Protein AF-Q5FPN0-F1 (afdb_monomer)

pLDDT: mean 84.66, std 15.8, range [31.06, 98.44]

Solvent-accessible surface area (backbone atoms only — not comparable to full-atom values): 10126 Å² total; per-residue (Å²): 132,84,73,79,76,66,78,61,38,71,46,47,43,81,82,32,69,66,53,31,50,62,64,61,33,61,69,59,37,52,52,48,18,63,76,68,74,43,90,55,77,75,89,82,47,80,42,66,87,58,71,74,92,74,78,79,80,62,63,65,63,81,52,73,39,90,71,71,87,76,63,81,89,84,88,80,80,91,54,67,28,38,92,87,61,60,40,53,75,48,48,72,74,54,88,74,54,81,90,68,44,52,71,82,72,72,52,46,79,93,75,54,90,50,101,60,64,64,54,57,59,54,40,50,50,50,55,52,49,32,61,77,66,71,45,58,79,45,76,50,68,44,77,63,84,68,78,72,93,79,76,87,131

Structure (mmCIF, N/CA/C/O backbone):
data_AF-Q5FPN0-F1
#
_entry.id   AF-Q5FPN0-F1
#
loop_
_atom_site.group_PDB
_atom_site.id
_atom_site.type_symbol
_atom_site.label_atom_id
_atom_site.label_alt_id
_atom_site.label_comp_id
_atom_site.label_asym_id
_atom_site.label_entity_id
_atom_site.label_seq_id
_atom_site.pdbx_PDB_ins_code
_atom_site.Cartn_x
_atom_site.Cartn_y
_atom_site.Cartn_z
_atom_site.occupancy
_atom_site.B_iso_or_equiv
_atom_site.auth_seq_id
_atom_site.auth_comp_id
_atom_site.auth_asym_id
_atom_site.auth_atom_id
_atom_site.pdbx_PDB_model_num
ATOM 1 N N . MET A 1 1 ? 1.571 31.566 -5.972 1.00 33.59 1 MET A N 1
ATOM 2 C CA . MET A 1 1 ? 0.561 30.490 -6.004 1.00 33.59 1 MET A CA 1
ATOM 3 C C . MET A 1 1 ? 1.052 29.406 -5.067 1.00 33.59 1 MET A C 1
ATOM 5 O O . MET A 1 1 ? 2.025 28.734 -5.387 1.00 33.59 1 MET A O 1
ATOM 9 N N . GLU A 1 2 ? 0.482 29.345 -3.869 1.00 33.66 2 GLU A N 1
ATOM 10 C CA . GLU A 1 2 ? 0.789 28.316 -2.875 1.00 33.66 2 GLU A CA 1
ATOM 11 C C . GLU A 1 2 ? 0.364 26.960 -3.444 1.00 33.66 2 GLU A C 1
ATOM 13 O O . GLU A 1 2 ? -0.811 26.731 -3.727 1.00 33.66 2 GLU A O 1
ATOM 18 N N . LYS A 1 3 ? 1.332 26.075 -3.696 1.00 36.16 3 LYS A N 1
ATOM 19 C CA . LYS A 1 3 ? 1.036 24.668 -3.955 1.00 36.16 3 LYS A CA 1
ATOM 20 C C . LYS A 1 3 ? 0.428 24.126 -2.668 1.00 36.16 3 LYS A C 1
ATOM 22 O O . LYS A 1 3 ? 1.110 24.164 -1.649 1.00 36.16 3 LYS A O 1
ATOM 27 N N . ASN A 1 4 ? -0.813 23.641 -2.727 1.00 41.53 4 ASN A N 1
ATOM 28 C CA . ASN A 1 4 ? -1.412 22.812 -1.684 1.00 41.53 4 ASN A CA 1
ATOM 29 C C . ASN A 1 4 ? -0.391 21.727 -1.306 1.00 41.53 4 ASN A C 1
ATOM 31 O O . ASN A 1 4 ? -0.240 20.738 -2.025 1.00 41.53 4 ASN A O 1
ATOM 35 N N . GLN A 1 5 ? 0.357 21.927 -0.217 1.00 46.19 5 GLN A N 1
ATOM 36 C CA . GLN A 1 5 ? 1.013 20.827 0.467 1.00 46.19 5 GLN A CA 1
ATOM 37 C C . GLN A 1 5 ? -0.153 20.009 1.000 1.00 46.19 5 GLN A C 1
ATOM 39 O O . GLN A 1 5 ? -0.776 20.405 1.981 1.00 46.19 5 GLN A O 1
ATOM 44 N N . GLY A 1 6 ? -0.557 18.991 0.232 1.00 56.94 6 GLY A N 1
ATOM 45 C CA . GLY A 1 6 ? -1.751 18.203 0.505 1.00 56.94 6 GLY A CA 1
ATOM 46 C C . GLY A 1 6 ? -1.802 17.852 1.985 1.00 56.94 6 GLY A C 1
ATOM 47 O O . GLY A 1 6 ? -0.769 17.542 2.572 1.00 56.94 6 GLY A O 1
ATOM 48 N N . LEU A 1 7 ? -2.992 17.940 2.575 1.00 75.69 7 LEU A N 1
ATOM 49 C CA . LEU A 1 7 ? -3.282 17.812 4.009 1.00 75.69 7 LEU A CA 1
ATOM 50 C C . LEU A 1 7 ? -2.958 16.414 4.600 1.00 75.69 7 LEU A C 1
ATOM 52 O O . LEU A 1 7 ? -3.555 15.997 5.587 1.00 75.69 7 LEU A O 1
ATOM 56 N N . ARG A 1 8 ? -2.042 15.662 3.983 1.00 85.88 8 ARG A N 1
ATOM 57 C CA . ARG A 1 8 ? -1.551 14.357 4.403 1.00 85.88 8 ARG A CA 1
ATOM 58 C C . ARG A 1 8 ? -0.885 14.476 5.767 1.00 85.88 8 ARG A C 1
ATOM 60 O O . ARG A 1 8 ? 0.122 15.166 5.914 1.00 85.88 8 ARG A O 1
ATOM 67 N N . ILE A 1 9 ? -1.393 13.721 6.731 1.00 90.88 9 ILE A N 1
ATOM 68 C CA . ILE A 1 9 ? -0.808 13.627 8.067 1.00 90.88 9 ILE A CA 1
ATOM 69 C C . ILE A 1 9 ? -0.070 12.296 8.166 1.00 90.88 9 ILE A C 1
ATOM 71 O O . ILE A 1 9 ? -0.683 11.224 8.204 1.00 90.88 9 ILE A O 1
ATOM 75 N N . GLN A 1 10 ? 1.256 12.377 8.176 1.00 93.19 10 GLN A N 1
ATOM 76 C CA . GLN A 1 10 ? 2.123 11.232 8.417 1.00 93.19 10 GLN A CA 1
ATOM 77 C C . GLN A 1 10 ? 2.194 10.937 9.917 1.00 93.19 10 GLN A C 1
ATOM 79 O O . GLN A 1 10 ? 2.290 11.852 10.731 1.00 93.19 10 GLN A O 1
ATOM 84 N N . ASP A 1 11 ? 2.140 9.655 10.262 1.00 94.94 11 ASP A N 1
ATOM 85 C CA . ASP A 1 11 ? 2.315 9.134 11.614 1.00 94.94 11 ASP A CA 1
ATOM 86 C C . ASP A 1 11 ? 1.382 9.775 12.652 1.00 94.94 11 ASP A C 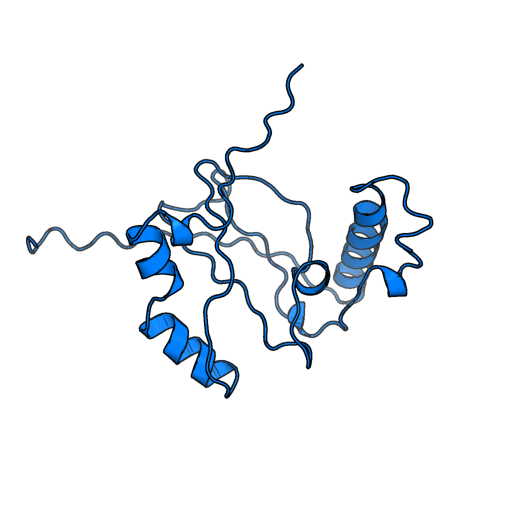1
ATOM 88 O O . ASP A 1 11 ? 1.739 9.968 13.815 1.00 94.94 11 ASP A O 1
ATOM 92 N N . ALA A 1 12 ? 0.125 10.018 12.258 1.00 95.56 12 ALA A N 1
ATOM 93 C CA . ALA A 1 12 ? -0.903 10.509 13.177 1.00 95.56 12 ALA A CA 1
ATOM 94 C C . ALA A 1 12 ? -1.175 9.530 14.335 1.00 95.56 12 ALA A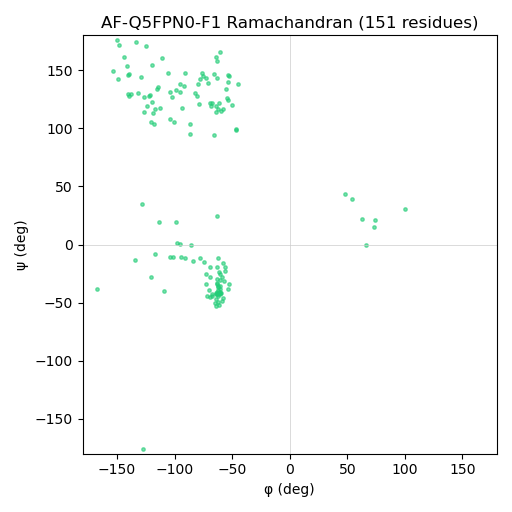 C 1
ATOM 96 O O . ALA A 1 12 ? -1.586 9.959 15.405 1.00 95.56 12 ALA A O 1
ATOM 97 N N . TRP A 1 13 ? -0.878 8.235 14.171 1.00 95.81 13 TRP A N 1
ATOM 98 C CA . TRP A 1 13 ? -0.952 7.231 15.244 1.00 95.81 13 TRP A CA 1
ATOM 99 C C . TRP A 1 13 ? -0.112 7.552 16.495 1.00 95.81 13 TRP A C 1
ATOM 101 O O . TRP A 1 13 ? -0.363 6.983 17.554 1.00 95.81 13 TRP A O 1
ATOM 111 N N . VAL A 1 14 ? 0.883 8.446 16.402 1.00 96.12 14 VAL A N 1
ATOM 112 C CA . VAL A 1 14 ? 1.707 8.853 17.551 1.00 96.12 14 VAL A CA 1
ATOM 113 C C . VAL A 1 14 ? 0.903 9.742 18.499 1.00 96.12 14 VAL A C 1
ATOM 115 O O . VAL A 1 14 ? 1.109 9.690 19.708 1.00 96.12 14 VAL A O 1
ATOM 118 N N . SER A 1 15 ? -0.003 10.559 17.959 1.00 95.94 15 SER A N 1
ATOM 119 C CA . SER A 1 15 ? -0.761 11.568 18.707 1.00 95.94 15 SER A CA 1
ATOM 120 C C . SER A 1 15 ? -2.274 11.333 18.719 1.00 95.94 15 SER A C 1
ATOM 122 O O . SER A 1 15 ? -2.983 12.031 19.442 1.00 95.94 15 SER A O 1
ATOM 124 N N . ASN A 1 16 ? -2.779 10.369 17.947 1.00 96.88 16 ASN A N 1
ATOM 125 C CA . ASN A 1 16 ? -4.197 10.048 17.833 1.00 96.88 16 ASN A CA 1
ATOM 126 C C . ASN A 1 16 ? -4.440 8.551 18.099 1.00 96.88 16 ASN A C 1
ATOM 128 O O . ASN A 1 16 ? -4.018 7.686 17.326 1.00 96.88 16 ASN A O 1
ATOM 132 N N . GLU A 1 17 ? -5.148 8.254 19.192 1.00 97.50 17 GLU A N 1
ATOM 133 C CA . GLU A 1 17 ? -5.419 6.878 19.628 1.00 97.50 17 GLU A CA 1
ATOM 134 C C . GLU A 1 17 ? -6.381 6.124 18.693 1.00 97.50 17 GLU A C 1
ATOM 136 O O . GLU A 1 17 ? -6.243 4.910 18.546 1.00 97.50 17 GLU A O 1
ATOM 141 N N . ASP A 1 18 ? -7.289 6.807 17.989 1.00 96.88 18 ASP A N 1
ATOM 142 C CA . ASP A 1 18 ? -8.184 6.158 17.020 1.00 96.88 18 ASP A CA 1
ATOM 143 C C . ASP A 1 18 ? -7.403 5.671 15.794 1.00 96.88 18 ASP A C 1
ATOM 145 O O . ASP A 1 18 ? -7.540 4.519 15.374 1.00 96.88 18 ASP A O 1
ATOM 149 N N . VAL A 1 19 ? -6.506 6.507 15.257 1.00 96.69 19 VAL A N 1
ATOM 150 C CA . VAL A 1 19 ? -5.611 6.117 14.150 1.00 96.69 19 VAL A CA 1
ATOM 151 C C . VAL A 1 19 ? -4.716 4.957 14.575 1.00 96.69 19 VAL A C 1
ATOM 153 O O . VAL A 1 19 ? -4.518 4.008 13.816 1.00 96.69 19 VAL A O 1
ATOM 156 N N . LYS A 1 20 ? -4.197 4.997 15.803 1.00 97.38 20 LYS A N 1
ATOM 157 C CA . LYS A 1 20 ? -3.381 3.918 16.363 1.00 97.38 20 LYS A CA 1
ATOM 158 C C . LYS A 1 20 ? -4.167 2.618 16.515 1.00 97.38 20 LYS A C 1
ATOM 160 O O . LYS A 1 20 ? -3.638 1.564 16.175 1.00 97.38 20 LYS A O 1
ATOM 165 N N . SER A 1 21 ? -5.418 2.688 16.967 1.00 97.81 21 SER A N 1
ATOM 166 C CA . SER A 1 21 ? -6.322 1.537 17.072 1.00 97.81 21 SER A CA 1
ATOM 167 C C . SER A 1 21 ? -6.583 0.892 15.705 1.00 97.81 21 SER A C 1
ATOM 169 O O . SER A 1 21 ? -6.507 -0.330 15.570 1.00 97.81 21 SER A O 1
ATOM 171 N N . ILE A 1 22 ? -6.796 1.704 14.663 1.00 96.88 22 ILE A N 1
ATOM 172 C CA . ILE A 1 22 ? -6.949 1.220 13.282 1.00 96.88 22 ILE A CA 1
ATOM 173 C C . ILE A 1 22 ? -5.644 0.582 12.782 1.00 96.88 22 ILE A C 1
ATOM 175 O O . ILE A 1 22 ? -5.661 -0.550 12.296 1.00 96.88 22 ILE A O 1
ATOM 179 N N . ALA A 1 23 ? -4.507 1.268 12.932 1.00 97.12 23 ALA A N 1
ATOM 180 C CA . ALA A 1 23 ? -3.204 0.782 12.472 1.00 97.12 23 ALA A CA 1
ATOM 181 C C . ALA A 1 23 ? -2.763 -0.511 13.184 1.00 97.12 23 ALA A C 1
ATOM 183 O O . ALA A 1 23 ? -2.117 -1.365 12.579 1.00 97.12 23 ALA A O 1
ATOM 184 N N . ALA A 1 24 ? -3.122 -0.671 14.460 1.00 97.44 24 ALA A N 1
ATOM 185 C CA . ALA A 1 24 ? -2.800 -1.835 15.283 1.00 97.44 24 ALA A CA 1
ATOM 186 C C . ALA A 1 24 ? -3.950 -2.855 15.386 1.00 97.44 24 ALA A C 1
ATOM 188 O O . ALA A 1 24 ? -3.956 -3.678 16.303 1.00 97.44 24 ALA A O 1
ATOM 189 N N . ASN A 1 25 ? -4.924 -2.826 14.469 1.00 98.12 25 ASN A N 1
ATOM 190 C CA . ASN A 1 25 ? -6.065 -3.735 14.504 1.00 98.12 25 ASN A CA 1
ATOM 191 C C . ASN A 1 25 ? -5.618 -5.211 14.479 1.00 98.12 25 ASN A C 1
ATOM 193 O O . ASN A 1 25 ? -5.045 -5.689 13.497 1.00 98.12 25 ASN A O 1
ATOM 197 N N . GLN A 1 26 ? -5.922 -5.952 15.550 1.00 98.06 26 GLN A N 1
ATOM 198 C CA . GLN A 1 26 ? -5.405 -7.310 15.736 1.00 98.06 26 GLN A CA 1
ATOM 199 C C . GLN A 1 26 ? -5.884 -8.289 14.657 1.00 98.06 26 GLN A C 1
ATOM 201 O O . GLN A 1 26 ? -5.119 -9.154 14.240 1.00 98.06 26 GLN A O 1
ATOM 206 N N . THR A 1 27 ? -7.109 -8.135 14.148 1.00 98.06 27 THR A N 1
ATOM 207 C CA . THR A 1 27 ? -7.629 -8.990 13.072 1.00 98.06 27 THR A CA 1
ATOM 208 C C . THR A 1 27 ? -6.798 -8.844 11.800 1.00 98.06 27 THR A C 1
ATOM 210 O O . THR A 1 27 ? -6.427 -9.847 11.191 1.00 98.06 27 THR A O 1
ATOM 213 N N . ILE A 1 28 ? -6.451 -7.612 11.422 1.00 97.50 28 ILE A N 1
ATOM 214 C CA . ILE A 1 28 ? -5.579 -7.350 10.272 1.00 97.50 28 ILE A CA 1
ATOM 215 C C . ILE A 1 28 ? -4.180 -7.915 10.520 1.00 97.50 28 ILE A C 1
ATOM 217 O O . ILE A 1 28 ? -3.650 -8.628 9.667 1.00 97.50 28 ILE A O 1
ATOM 221 N N . LEU A 1 29 ? -3.596 -7.662 11.694 1.00 98.25 29 LEU A N 1
ATOM 222 C CA . LEU A 1 29 ? -2.264 -8.171 12.032 1.00 98.25 29 LEU A CA 1
ATOM 223 C C . LEU A 1 29 ? -2.203 -9.702 12.009 1.00 98.25 29 LEU A C 1
ATOM 225 O O . LEU A 1 29 ? -1.216 -10.262 11.529 1.00 98.25 29 LEU A O 1
ATOM 229 N N . ASP A 1 30 ? -3.250 -10.386 12.463 1.00 98.44 30 ASP A N 1
ATOM 230 C CA . ASP A 1 30 ? -3.339 -11.846 12.428 1.00 98.44 30 ASP A CA 1
ATOM 231 C C . ASP A 1 30 ? -3.436 -12.379 10.994 1.00 98.44 30 ASP A C 1
ATOM 233 O O . ASP A 1 30 ? -2.760 -13.355 10.654 1.00 98.44 30 ASP A O 1
ATOM 237 N N . ILE A 1 31 ? -4.235 -11.738 10.133 1.00 98.19 31 ILE A N 1
ATOM 238 C CA . ILE A 1 31 ? -4.338 -12.092 8.708 1.00 98.19 31 ILE A CA 1
ATOM 239 C C . ILE A 1 31 ? -2.980 -11.923 8.029 1.00 98.19 31 ILE A C 1
ATOM 241 O O . ILE A 1 31 ? -2.478 -12.872 7.422 1.00 98.19 31 ILE A O 1
ATOM 245 N N . LEU A 1 32 ? -2.353 -10.754 8.175 1.00 97.62 32 LEU A N 1
ATOM 246 C CA . LEU A 1 32 ? -1.036 -10.483 7.598 1.00 97.62 32 LEU A CA 1
ATOM 247 C C . LEU A 1 32 ? 0.009 -11.464 8.129 1.00 97.62 32 LEU A C 1
ATOM 249 O O . LEU A 1 32 ? 0.796 -12.004 7.353 1.00 97.62 32 LEU A O 1
ATOM 253 N N . SER A 1 33 ? -0.024 -11.774 9.427 1.00 98.06 33 SER A N 1
ATOM 254 C CA . SER A 1 33 ? 0.930 -12.714 10.017 1.00 98.06 33 SER A CA 1
ATOM 255 C C . SER A 1 33 ? 0.815 -14.116 9.420 1.00 98.06 33 SER A C 1
ATOM 257 O O . SER A 1 33 ? 1.826 -14.790 9.216 1.00 98.06 33 SER A O 1
ATOM 259 N N . ARG A 1 34 ? -0.408 -14.550 9.093 1.00 98.12 34 ARG A N 1
ATOM 260 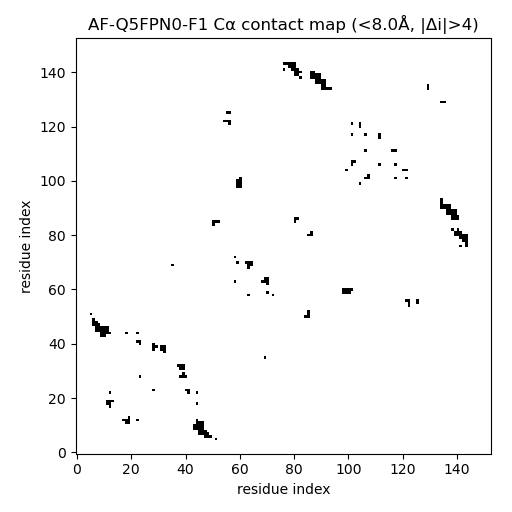C CA . ARG A 1 34 ? -0.662 -15.827 8.411 1.00 98.12 34 ARG A CA 1
ATOM 261 C C . ARG A 1 34 ? -0.221 -15.791 6.950 1.00 98.12 34 ARG A C 1
ATOM 263 O O . ARG A 1 34 ? 0.416 -16.739 6.506 1.00 98.12 34 ARG A O 1
ATOM 270 N N . VAL A 1 35 ? -0.522 -14.711 6.226 1.00 96.75 35 VAL A N 1
ATOM 271 C CA . VAL A 1 35 ? -0.144 -14.543 4.810 1.00 96.75 35 VAL A CA 1
ATOM 272 C C . VAL A 1 35 ? 1.376 -14.537 4.638 1.00 96.75 35 VAL A C 1
ATOM 274 O O . VAL A 1 35 ? 1.895 -15.194 3.739 1.00 96.75 35 VAL A O 1
ATOM 277 N N . TYR A 1 36 ? 2.095 -13.841 5.519 1.00 95.50 36 TYR A N 1
ATOM 278 C CA . TYR A 1 36 ? 3.551 -13.706 5.440 1.00 95.50 36 TYR A CA 1
ATOM 279 C C . TYR A 1 36 ? 4.326 -14.788 6.204 1.00 95.50 36 TYR A C 1
ATOM 281 O O . TYR A 1 36 ? 5.545 -14.881 6.058 1.00 95.50 36 TYR A O 1
ATOM 289 N N . GLY A 1 37 ? 3.667 -15.586 7.048 1.00 96.81 37 GLY A N 1
ATOM 290 C CA . GLY A 1 37 ? 4.337 -16.574 7.903 1.00 96.81 37 GLY A CA 1
ATOM 291 C C . GLY A 1 37 ? 5.311 -15.957 8.920 1.00 96.81 37 GLY A C 1
ATOM 292 O O . GLY A 1 37 ? 6.239 -16.624 9.380 1.00 96.81 37 GLY A O 1
ATOM 293 N N . LYS A 1 38 ? 5.141 -14.671 9.248 1.00 94.88 38 LYS A N 1
ATOM 294 C CA . LYS A 1 38 ? 5.958 -13.895 10.196 1.00 94.88 38 LYS A CA 1
ATOM 295 C C . LYS A 1 38 ? 5.058 -12.966 10.994 1.00 94.88 38 LYS A C 1
ATOM 297 O O . LYS A 1 38 ? 4.025 -12.551 10.493 1.00 94.88 38 LYS A O 1
ATOM 302 N N . LYS A 1 39 ? 5.459 -12.595 12.211 1.00 96.88 39 LYS A N 1
ATOM 303 C CA . LYS A 1 39 ? 4.697 -11.638 13.023 1.00 96.88 39 LYS A CA 1
ATOM 304 C C . LYS A 1 39 ? 4.635 -10.275 12.321 1.00 96.88 39 LYS A C 1
ATOM 306 O O . LYS A 1 39 ? 5.672 -9.634 12.156 1.00 96.88 39 LYS A O 1
ATOM 311 N N . ALA A 1 40 ? 3.435 -9.840 11.951 1.00 97.44 40 ALA A N 1
ATOM 312 C CA . ALA A 1 40 ? 3.191 -8.506 11.419 1.00 97.44 40 ALA A CA 1
ATOM 313 C C . ALA A 1 40 ? 3.205 -7.460 12.543 1.00 97.44 40 ALA A C 1
ATOM 315 O O . ALA A 1 40 ? 2.812 -7.737 13.681 1.00 97.44 40 ALA A O 1
ATOM 316 N N . PHE A 1 41 ? 3.652 -6.251 12.218 1.00 96.81 41 PHE A N 1
ATOM 317 C CA . PHE A 1 41 ? 3.583 -5.095 13.101 1.00 96.81 41 PHE A CA 1
ATOM 318 C C . PHE A 1 41 ? 3.428 -3.817 12.265 1.00 96.81 41 PHE A C 1
ATOM 320 O O . PHE A 1 41 ? 4.027 -3.719 11.191 1.00 96.81 41 PHE A O 1
ATOM 327 N N . PRO A 1 42 ? 2.633 -2.843 12.730 1.00 96.12 42 PRO A N 1
ATOM 328 C CA . PRO A 1 42 ? 2.539 -1.547 12.075 1.00 96.12 42 PRO A CA 1
ATOM 329 C C . PRO A 1 42 ? 3.816 -0.734 12.331 1.00 96.12 42 PRO A C 1
ATOM 331 O O . PRO A 1 42 ? 4.394 -0.811 13.416 1.00 96.12 42 PRO A O 1
ATOM 334 N N . PHE A 1 43 ? 4.262 0.040 11.339 1.00 94.50 43 PHE A N 1
ATOM 335 C CA . PHE A 1 43 ? 5.464 0.883 11.450 1.00 94.50 43 PHE A CA 1
ATOM 336 C C . PHE A 1 43 ? 5.288 2.311 10.906 1.00 94.50 43 PHE A C 1
ATOM 338 O O . PHE A 1 43 ? 6.136 3.154 11.180 1.00 94.50 43 PHE A O 1
ATOM 345 N N . GLN A 1 44 ? 4.214 2.586 10.157 1.00 94.69 44 GLN A N 1
ATOM 346 C CA . GLN A 1 44 ? 3.912 3.904 9.594 1.00 94.69 44 GLN A CA 1
ATOM 347 C C . GLN A 1 44 ? 2.401 4.057 9.380 1.00 94.69 44 GLN A C 1
ATOM 349 O O . GLN A 1 44 ? 1.719 3.077 9.066 1.00 94.69 44 GLN A O 1
ATOM 354 N N . SER A 1 45 ? 1.881 5.281 9.495 1.00 95.25 45 SER A N 1
ATOM 355 C CA . SER A 1 45 ? 0.519 5.623 9.049 1.00 95.25 45 SER A CA 1
ATOM 356 C C . SER A 1 45 ? 0.513 6.861 8.154 1.00 95.25 45 SER A C 1
ATOM 358 O O . SER A 1 45 ? 1.271 7.803 8.370 1.00 95.25 45 SER A O 1
ATOM 360 N N . LEU A 1 46 ? -0.357 6.876 7.144 1.00 93.31 46 LEU A N 1
ATOM 361 C CA . LEU A 1 46 ? -0.619 8.043 6.301 1.00 93.31 46 LEU A CA 1
ATOM 362 C C . LEU A 1 46 ? -2.123 8.299 6.302 1.00 93.31 46 LEU A C 1
ATOM 364 O O . LEU A 1 46 ? -2.905 7.391 6.036 1.00 93.31 46 LEU A O 1
ATOM 368 N N . ASN A 1 47 ? -2.518 9.528 6.620 1.00 92.62 47 ASN A N 1
ATOM 369 C CA . ASN A 1 47 ? -3.917 9.899 6.804 1.00 92.62 47 ASN A CA 1
ATOM 370 C C . ASN A 1 47 ? -4.261 11.017 5.828 1.00 92.62 47 ASN A C 1
ATOM 372 O O . ASN A 1 47 ? -3.550 12.024 5.762 1.00 92.62 47 ASN A O 1
ATOM 376 N N . PHE A 1 48 ? -5.339 10.829 5.074 1.00 88.25 48 PHE A N 1
ATOM 377 C CA . PHE A 1 48 ? -5.725 11.697 3.970 1.00 88.25 48 PHE A CA 1
ATOM 378 C C . PHE A 1 48 ? -7.114 12.274 4.257 1.00 88.25 48 PHE A C 1
ATOM 380 O O . PHE A 1 48 ? -8.094 11.543 4.157 1.00 88.25 48 PHE A O 1
ATOM 387 N N . PRO A 1 49 ? -7.228 13.559 4.637 1.00 81.12 49 PRO A N 1
ATOM 388 C CA . PRO A 1 49 ? -8.533 14.190 4.838 1.00 81.12 49 PRO A CA 1
ATOM 389 C C . PRO A 1 49 ? -9.209 14.573 3.513 1.00 81.12 49 PRO A C 1
ATOM 391 O O . PRO A 1 49 ? -10.376 14.944 3.506 1.00 81.12 49 PRO A O 1
ATOM 394 N N . VAL A 1 50 ? -8.469 14.511 2.403 1.00 77.88 50 VAL A N 1
ATOM 395 C CA . VAL A 1 50 ? -8.962 14.643 1.032 1.00 77.88 50 VAL A CA 1
ATOM 396 C C . VAL A 1 50 ? -8.223 13.639 0.158 1.00 77.88 50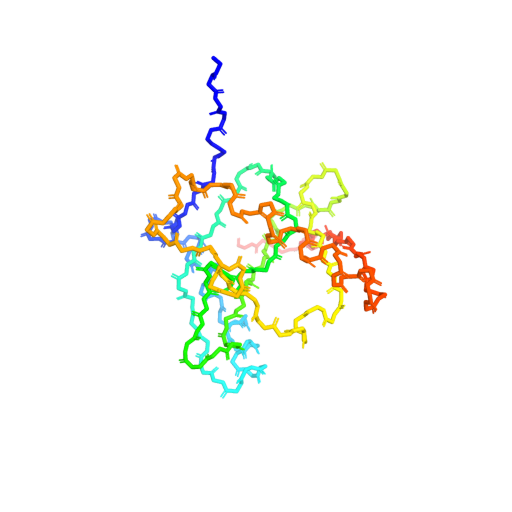 VAL A C 1
ATOM 398 O O . VAL A 1 50 ? -7.036 13.384 0.390 1.00 77.88 50 VAL A O 1
ATOM 401 N N . GLY A 1 51 ? -8.903 13.093 -0.851 1.00 68.94 51 GLY A N 1
ATOM 402 C CA . GLY A 1 51 ? -8.274 12.216 -1.830 1.00 68.94 51 GLY A CA 1
ATOM 403 C C . GLY A 1 51 ? -7.078 12.900 -2.497 1.00 68.94 51 GLY A C 1
ATOM 404 O O . GLY A 1 51 ? -7.146 14.060 -2.908 1.00 68.94 51 GLY A O 1
ATOM 405 N N . THR A 1 52 ? -5.963 12.182 -2.594 1.00 68.81 52 THR A N 1
ATOM 406 C CA . THR A 1 52 ? -4.777 12.633 -3.324 1.00 68.81 52 THR A CA 1
ATOM 407 C C . THR A 1 52 ? -4.485 11.639 -4.429 1.00 68.81 52 THR A C 1
ATOM 409 O O . THR A 1 52 ? -4.255 10.465 -4.149 1.00 68.81 52 THR A O 1
ATOM 412 N N . GLN A 1 53 ? -4.451 12.102 -5.674 1.00 69.88 53 GLN A N 1
ATOM 413 C CA . GLN A 1 53 ? -4.005 11.263 -6.773 1.00 69.88 53 GLN A CA 1
ATOM 414 C C . GLN A 1 53 ? -2.476 11.208 -6.770 1.00 69.88 53 GLN A C 1
ATOM 416 O O . GLN A 1 53 ? -1.806 12.238 -6.868 1.00 69.88 53 GLN A O 1
ATOM 421 N N . GLN A 1 54 ? -1.923 10.005 -6.645 1.00 75.56 54 GLN A N 1
ATOM 422 C CA . GLN A 1 54 ? -0.504 9.747 -6.868 1.00 75.56 54 GLN A CA 1
ATOM 423 C C . GLN A 1 54 ? -0.328 9.025 -8.204 1.00 75.56 54 GLN A C 1
ATOM 425 O O . GLN A 1 54 ? -1.190 8.254 -8.621 1.00 75.56 54 GLN A O 1
ATOM 430 N N . HIS A 1 55 ? 0.786 9.281 -8.890 1.00 81.56 55 HIS A N 1
ATOM 431 C CA . HIS A 1 55 ? 1.134 8.527 -10.092 1.00 81.56 55 HIS A CA 1
ATOM 432 C C . HIS A 1 55 ? 1.355 7.045 -9.763 1.00 81.56 55 HIS A C 1
ATOM 434 O O . 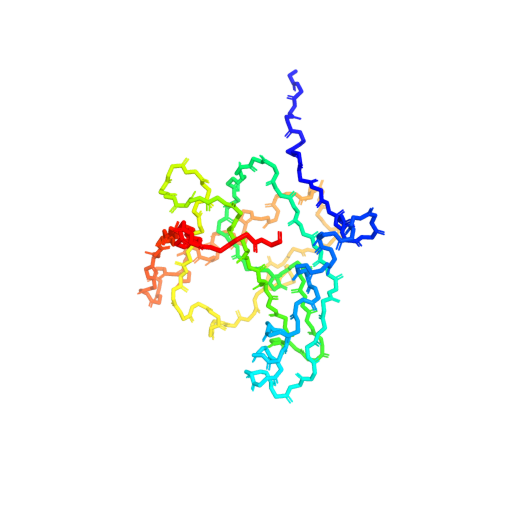HIS A 1 55 ? 1.655 6.697 -8.623 1.00 81.56 55 HIS A O 1
ATOM 440 N N . MET A 1 56 ? 1.223 6.173 -10.766 1.00 85.06 56 MET A N 1
ATOM 441 C CA . MET A 1 56 ? 1.503 4.742 -10.628 1.00 85.06 56 MET A CA 1
ATOM 442 C C . MET A 1 56 ? 2.917 4.523 -10.075 1.00 85.06 56 MET A C 1
ATOM 444 O O . MET A 1 56 ? 3.900 4.981 -10.657 1.00 85.06 56 MET A O 1
ATOM 448 N N . HIS A 1 57 ? 3.008 3.787 -8.973 1.00 87.62 57 HIS A N 1
ATOM 449 C CA . HIS A 1 57 ? 4.265 3.451 -8.317 1.00 87.62 57 HIS A CA 1
ATOM 450 C C . HIS A 1 57 ? 4.159 2.102 -7.597 1.00 87.62 57 HIS A C 1
ATOM 452 O O . HIS A 1 57 ? 3.101 1.475 -7.547 1.00 87.62 57 HIS A O 1
ATOM 458 N N . SER A 1 58 ? 5.285 1.667 -7.040 1.00 89.31 58 SER A N 1
ATOM 459 C CA . SER A 1 58 ? 5.370 0.560 -6.096 1.00 89.31 58 SER A CA 1
ATOM 460 C C . SER A 1 58 ? 6.004 1.090 -4.822 1.00 89.31 58 SER A C 1
ATOM 462 O O . SER A 1 58 ? 7.100 1.653 -4.871 1.00 89.31 58 SER A O 1
ATOM 464 N N . ASP A 1 59 ? 5.353 0.855 -3.684 1.00 89.00 59 ASP A N 1
ATOM 465 C CA . ASP A 1 59 ? 5.866 1.256 -2.372 1.00 89.00 59 ASP A CA 1
ATOM 466 C C . ASP A 1 59 ? 7.252 0.686 -2.081 1.00 89.00 59 ASP A C 1
ATOM 468 O O . ASP A 1 59 ? 7.994 1.284 -1.314 1.00 89.00 59 ASP A O 1
ATOM 472 N N . HIS A 1 60 ? 7.643 -0.415 -2.734 1.00 87.69 60 HIS A N 1
ATOM 473 C CA . HIS A 1 60 ? 8.957 -1.033 -2.569 1.00 87.69 60 HIS A CA 1
ATOM 474 C C . HIS A 1 60 ? 10.130 -0.053 -2.764 1.00 87.69 60 HIS A C 1
ATOM 476 O O . HIS A 1 60 ? 11.158 -0.192 -2.104 1.00 87.69 60 HIS A O 1
ATOM 482 N N . ALA A 1 61 ? 9.995 0.935 -3.657 1.00 83.12 61 ALA A N 1
ATOM 483 C CA . ALA A 1 61 ? 11.041 1.935 -3.895 1.00 83.12 61 ALA A CA 1
ATOM 484 C C . ALA A 1 61 ? 11.161 2.980 -2.771 1.00 83.12 61 ALA A C 1
ATOM 486 O O . ALA A 1 61 ? 12.161 3.691 -2.701 1.00 83.12 61 ALA A O 1
ATOM 487 N N . HIS A 1 62 ? 10.157 3.079 -1.897 1.00 84.12 62 HIS A N 1
ATOM 488 C CA . HIS A 1 62 ? 10.105 4.035 -0.788 1.00 84.12 62 HIS A CA 1
ATOM 489 C C . HIS A 1 62 ? 10.272 3.351 0.567 1.00 84.12 62 HIS A C 1
ATOM 491 O O . HIS A 1 62 ? 10.966 3.859 1.446 1.00 84.12 62 HIS A O 1
ATOM 497 N N . PHE A 1 63 ? 9.650 2.186 0.721 1.00 86.75 63 PHE A N 1
ATOM 498 C CA . PHE A 1 63 ? 9.611 1.396 1.936 1.00 86.75 63 PHE A CA 1
ATOM 499 C C . PHE A 1 63 ? 9.807 -0.069 1.570 1.00 86.75 63 PHE A C 1
ATOM 501 O O . PHE A 1 63 ? 9.122 -0.624 0.714 1.00 86.75 63 PHE A O 1
ATOM 508 N N . SER A 1 64 ? 10.737 -0.729 2.243 1.00 88.56 64 SER A N 1
ATOM 509 C CA . SER A 1 64 ? 10.979 -2.147 2.026 1.00 88.56 64 SER A CA 1
ATOM 510 C C . SER A 1 64 ? 11.442 -2.801 3.316 1.00 88.56 64 SER A C 1
ATOM 512 O O . SER A 1 64 ? 11.695 -2.145 4.326 1.00 88.56 64 SER A O 1
ATOM 514 N N . SER A 1 65 ? 11.523 -4.119 3.281 1.00 89.75 65 SER A N 1
ATOM 515 C CA . SER A 1 65 ? 12.028 -4.946 4.366 1.00 89.75 65 SER A CA 1
ATOM 516 C C . SER A 1 65 ? 13.361 -5.570 3.963 1.00 89.75 65 SER A C 1
ATOM 518 O O . SER A 1 65 ? 13.660 -5.714 2.779 1.00 89.75 65 SER A O 1
ATOM 520 N N . VAL A 1 66 ? 14.141 -6.006 4.952 1.00 88.62 66 VAL A N 1
ATOM 521 C CA . VAL A 1 66 ? 15.281 -6.902 4.731 1.00 88.62 66 VAL A CA 1
ATOM 522 C C . VAL A 1 66 ? 15.001 -8.213 5.476 1.00 88.62 66 VAL A C 1
ATOM 524 O O . VAL A 1 66 ? 14.895 -8.185 6.703 1.00 88.62 66 VAL A O 1
ATOM 527 N N . PRO A 1 67 ? 14.862 -9.361 4.781 1.00 90.69 67 PRO A N 1
ATOM 528 C CA . PRO A 1 67 ? 14.813 -9.523 3.320 1.00 90.69 67 PRO A CA 1
ATOM 529 C C . PRO A 1 67 ? 13.587 -8.839 2.696 1.00 90.69 67 PRO A C 1
ATOM 531 O O . PRO A 1 67 ? 12.615 -8.553 3.395 1.00 90.69 67 PRO A O 1
ATOM 534 N N . GLU A 1 68 ? 13.624 -8.590 1.385 1.00 90.94 68 GLU A N 1
ATOM 535 C CA . GLU A 1 68 ? 12.510 -7.958 0.671 1.00 90.94 68 GLU A CA 1
ATOM 536 C C . GLU A 1 68 ? 11.200 -8.763 0.743 1.00 90.94 68 GLU A C 1
ATOM 538 O O . GLU A 1 68 ? 11.199 -9.954 1.056 1.00 90.94 68 GLU A O 1
ATOM 543 N N . ARG A 1 69 ? 10.086 -8.107 0.380 1.00 90.25 69 ARG A N 1
ATOM 544 C CA . ARG A 1 69 ? 8.745 -8.705 0.200 1.00 90.25 69 ARG A CA 1
ATOM 545 C C . ARG A 1 69 ? 8.004 -9.075 1.491 1.00 90.25 69 ARG A C 1
ATOM 547 O O . ARG A 1 69 ? 7.051 -9.844 1.434 1.00 90.25 69 ARG A O 1
ATOM 554 N N . PHE A 1 70 ? 8.372 -8.477 2.624 1.00 93.31 70 PHE A N 1
ATOM 555 C CA . PHE A 1 70 ? 7.645 -8.582 3.900 1.00 93.31 70 PHE A CA 1
ATOM 556 C C . PHE A 1 70 ? 7.017 -7.251 4.348 1.00 93.31 70 PHE A C 1
ATOM 558 O O . PHE A 1 70 ? 6.693 -7.078 5.519 1.00 93.31 70 PHE A O 1
ATOM 565 N N . MET A 1 71 ? 6.843 -6.312 3.414 1.00 92.88 71 MET A N 1
ATOM 566 C CA . MET A 1 71 ? 6.154 -5.037 3.620 1.00 92.88 71 MET A CA 1
ATOM 567 C C . MET A 1 71 ? 4.893 -5.007 2.747 1.00 92.88 71 MET A C 1
ATOM 569 O O . MET A 1 71 ? 4.953 -5.358 1.566 1.00 92.88 71 MET A O 1
ATOM 573 N N . CYS A 1 72 ? 3.765 -4.594 3.328 1.00 93.62 72 CYS A N 1
ATOM 574 C CA . CYS A 1 72 ? 2.541 -4.259 2.604 1.00 93.62 72 CYS A CA 1
ATOM 575 C C . CYS A 1 72 ? 1.875 -3.017 3.193 1.00 93.62 72 CYS A C 1
ATOM 577 O O . CYS A 1 72 ? 1.865 -2.830 4.412 1.00 93.62 72 CYS A O 1
ATOM 579 N N . GLY A 1 73 ? 1.239 -2.231 2.329 1.00 93.94 73 GLY A N 1
ATOM 580 C CA . GLY A 1 73 ? 0.264 -1.232 2.741 1.00 93.94 73 GLY A CA 1
ATOM 581 C C . GLY A 1 73 ? -1.086 -1.876 3.059 1.00 93.94 73 GLY A C 1
ATOM 582 O O . GLY A 1 73 ? -1.525 -2.799 2.372 1.00 93.94 73 GLY A O 1
ATOM 583 N N . VAL A 1 74 ? -1.756 -1.365 4.091 1.00 94.88 74 VAL A N 1
ATOM 584 C CA . VAL A 1 74 ? -3.178 -1.619 4.348 1.00 94.88 74 VAL A CA 1
ATOM 585 C C . VAL A 1 74 ? -3.902 -0.301 4.149 1.00 94.88 74 VAL A C 1
ATOM 587 O O . VAL A 1 74 ? -3.636 0.668 4.857 1.00 94.88 74 VAL A O 1
ATOM 590 N N . TRP A 1 75 ? -4.802 -0.266 3.175 1.00 92.94 75 TRP A N 1
ATOM 591 C CA . TRP A 1 75 ? -5.607 0.909 2.885 1.00 92.94 75 TRP A CA 1
ATOM 592 C C . TRP A 1 75 ? -7.016 0.722 3.440 1.00 92.94 75 TRP A C 1
ATOM 594 O O . TRP A 1 75 ? -7.663 -0.292 3.172 1.00 92.94 75 TRP A O 1
ATOM 604 N N . VAL A 1 76 ? -7.475 1.685 4.239 1.00 91.62 76 VAL A N 1
ATOM 605 C CA . VAL A 1 76 ? -8.764 1.624 4.936 1.00 91.62 76 VAL A CA 1
ATOM 606 C C . VAL A 1 76 ? -9.636 2.781 4.466 1.00 91.62 76 VAL A C 1
ATOM 608 O O . VAL A 1 76 ? -9.347 3.939 4.759 1.00 91.62 76 VAL A O 1
ATOM 611 N N . ALA A 1 77 ? -10.722 2.457 3.766 1.00 89.81 77 ALA A N 1
ATOM 612 C CA . ALA A 1 77 ? -11.744 3.424 3.390 1.00 89.81 77 ALA A CA 1
ATOM 613 C C . ALA A 1 77 ? -12.522 3.891 4.629 1.00 89.81 77 ALA A C 1
ATOM 615 O O . ALA A 1 77 ? -13.140 3.079 5.323 1.00 89.81 77 ALA A O 1
ATOM 616 N N . LEU A 1 78 ? -12.526 5.196 4.905 1.00 89.12 78 LEU A N 1
ATOM 617 C CA . LEU A 1 78 ? -13.352 5.784 5.971 1.00 89.12 78 LEU A CA 1
ATOM 618 C C . LEU A 1 78 ? -14.704 6.308 5.458 1.00 89.12 78 LEU A C 1
ATOM 620 O O . LEU A 1 78 ? -15.613 6.561 6.258 1.00 89.12 78 LEU A O 1
ATOM 624 N N . GLU A 1 79 ? -14.856 6.375 4.139 1.00 87.25 79 GLU A N 1
ATOM 625 C CA . GLU A 1 79 ? -16.047 6.776 3.395 1.00 87.25 79 GLU A CA 1
ATOM 626 C C . GLU A 1 79 ? -16.336 5.794 2.249 1.00 87.25 79 GLU A C 1
ATOM 628 O O . GLU A 1 79 ? -15.578 4.850 2.028 1.00 87.25 79 GLU A O 1
ATOM 633 N N . ASP A 1 80 ? -17.466 5.974 1.563 1.00 89.38 80 ASP A N 1
ATOM 634 C CA . ASP A 1 80 ? -17.727 5.261 0.310 1.00 89.38 80 ASP A CA 1
ATOM 635 C C . ASP A 1 80 ? -16.687 5.671 -0.737 1.00 89.38 80 ASP A C 1
ATOM 637 O O . ASP A 1 80 ? -16.328 6.839 -0.806 1.00 89.38 80 ASP A O 1
ATOM 641 N N . VAL A 1 81 ? -16.257 4.730 -1.572 1.00 88.19 81 VAL A N 1
ATOM 642 C CA . VAL A 1 81 ? -15.202 4.913 -2.572 1.00 88.19 81 VAL A CA 1
ATOM 643 C C . VAL A 1 81 ? -15.740 4.542 -3.948 1.00 88.19 81 VAL A C 1
ATOM 645 O O . VAL A 1 81 ? -16.124 3.392 -4.187 1.00 88.19 81 VAL A O 1
ATOM 648 N N . ASP A 1 82 ? -15.738 5.509 -4.849 1.00 86.44 82 ASP A N 1
ATOM 649 C CA . ASP A 1 82 ? -16.051 5.390 -6.265 1.00 86.44 82 ASP A CA 1
ATOM 650 C C . ASP A 1 82 ? -14.926 5.994 -7.121 1.00 86.44 82 ASP A C 1
ATOM 652 O O . ASP A 1 82 ? -13.865 6.376 -6.621 1.00 86.44 82 ASP A O 1
ATOM 656 N N . GLU A 1 83 ? -15.134 6.017 -8.436 1.00 84.69 83 GLU A N 1
ATOM 657 C CA . GLU A 1 83 ? -14.131 6.477 -9.399 1.00 84.69 83 GLU A CA 1
ATOM 658 C C . GLU A 1 83 ? -13.766 7.962 -9.233 1.00 84.69 83 GLU A C 1
ATOM 660 O O . GLU A 1 83 ? -12.686 8.372 -9.660 1.00 84.69 83 GLU A O 1
ATOM 665 N N . ASP A 1 84 ? -14.610 8.749 -8.560 1.00 83.25 84 ASP A N 1
ATOM 666 C CA . ASP A 1 84 ? -14.495 10.202 -8.484 1.00 83.25 84 ASP A CA 1
ATOM 667 C C . ASP A 1 84 ? -13.939 10.700 -7.137 1.00 83.25 84 ASP A C 1
ATOM 669 O O . ASP A 1 84 ? -13.581 11.877 -7.022 1.00 83.25 84 ASP A O 1
ATOM 673 N N . ASN A 1 85 ? -13.829 9.843 -6.111 1.00 79.94 85 ASN A N 1
ATOM 674 C CA . ASN A 1 85 ? -13.526 10.283 -4.741 1.00 79.94 85 ASN A CA 1
ATOM 675 C C . ASN A 1 85 ? -12.359 9.560 -4.038 1.00 79.94 85 ASN A C 1
ATOM 677 O O . ASN A 1 85 ? -12.336 9.430 -2.816 1.00 79.94 85 ASN A O 1
ATOM 681 N N . GLY A 1 86 ? -11.324 9.175 -4.788 1.00 71.50 86 GLY A N 1
ATOM 682 C CA . GLY A 1 86 ? -10.081 8.651 -4.203 1.00 71.50 86 GLY A CA 1
ATOM 683 C C . GLY A 1 86 ? -9.960 7.130 -4.236 1.00 71.50 86 GLY A C 1
ATOM 684 O O . GLY A 1 86 ? -9.316 6.543 -3.364 1.00 71.50 86 GLY A O 1
ATOM 685 N N . THR A 1 87 ? -10.550 6.498 -5.252 1.00 83.50 87 THR A N 1
ATOM 686 C CA . THR A 1 87 ? -10.316 5.087 -5.568 1.00 83.50 87 THR A CA 1
ATOM 687 C C . THR A 1 87 ? -8.832 4.757 -5.739 1.00 83.50 87 THR A C 1
ATOM 689 O O . THR A 1 87 ? -8.038 5.553 -6.248 1.00 83.50 87 THR A O 1
ATOM 692 N N . LEU A 1 88 ? -8.461 3.543 -5.327 1.00 88.62 88 LEU A N 1
ATOM 693 C CA . LEU A 1 88 ? -7.165 2.977 -5.663 1.00 88.62 88 LEU A CA 1
ATOM 694 C C . LEU A 1 88 ? -7.205 2.362 -7.060 1.00 88.62 88 LEU A C 1
ATOM 696 O O . LEU A 1 88 ? -8.040 1.510 -7.364 1.00 88.62 88 LEU A O 1
ATOM 700 N N . GLU A 1 89 ? -6.221 2.730 -7.872 1.00 90.06 89 GLU A N 1
ATOM 701 C CA . GLU A 1 89 ? -5.870 2.001 -9.084 1.00 90.06 89 GLU A CA 1
ATOM 702 C C . GLU A 1 89 ? -4.791 0.966 -8.755 1.00 90.06 89 GLU A C 1
ATOM 704 O O . GLU A 1 89 ? -3.824 1.260 -8.046 1.00 90.06 89 GLU A O 1
ATOM 709 N N . TYR A 1 90 ? -4.927 -0.249 -9.279 1.00 92.94 90 TYR A N 1
ATOM 710 C CA . TYR A 1 90 ? -3.939 -1.306 -9.080 1.00 92.94 90 TYR A CA 1
ATOM 711 C C . TYR A 1 90 ? -3.781 -2.184 -10.322 1.00 92.94 90 TYR A C 1
ATOM 713 O O . TYR A 1 90 ? -4.628 -2.218 -11.208 1.00 92.94 90 TYR A O 1
ATOM 721 N N . TRP A 1 91 ? -2.664 -2.907 -10.391 1.00 95.25 91 TRP A N 1
ATOM 722 C CA . TRP A 1 91 ? -2.328 -3.802 -11.501 1.00 95.25 91 TRP A CA 1
ATOM 723 C C . TRP A 1 91 ? -2.213 -5.232 -10.967 1.00 95.25 91 TRP A C 1
ATOM 725 O O . TRP A 1 91 ? -1.220 -5.557 -10.306 1.00 95.25 91 TRP A O 1
ATOM 735 N N . PRO A 1 92 ? -3.209 -6.107 -11.190 1.00 95.38 92 PRO A N 1
ATOM 736 C CA . PRO A 1 92 ? -3.191 -7.464 -10.664 1.00 95.38 92 PRO A CA 1
ATOM 737 C C . PRO A 1 92 ? -1.908 -8.215 -11.032 1.00 95.38 92 PRO A C 1
ATOM 739 O O . PRO A 1 92 ? -1.417 -8.142 -12.153 1.00 95.38 92 PRO A O 1
ATOM 742 N N . LYS A 1 93 ? -1.369 -8.988 -10.081 1.00 94.75 93 LYS A N 1
ATOM 743 C CA . LYS A 1 93 ? -0.116 -9.766 -10.220 1.00 94.75 93 LYS A CA 1
ATOM 744 C C . LYS A 1 93 ? 1.172 -8.937 -10.383 1.00 94.75 93 LYS A C 1
ATOM 746 O O . LYS A 1 93 ? 2.239 -9.550 -10.407 1.00 94.75 93 LYS A O 1
ATOM 751 N N . SER A 1 94 ? 1.124 -7.601 -10.399 1.00 94.50 94 SER A N 1
ATOM 752 C CA . SER A 1 94 ? 2.324 -6.748 -10.512 1.00 94.50 94 SER A CA 1
ATOM 753 C C . SER A 1 94 ? 3.341 -6.970 -9.383 1.00 94.50 94 SER A C 1
ATOM 755 O O . SER A 1 94 ? 4.540 -6.880 -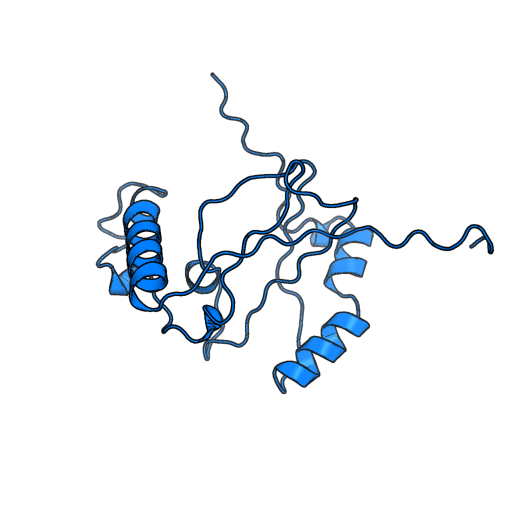9.618 1.00 94.50 94 SER A O 1
ATOM 757 N N . HIS A 1 95 ? 2.898 -7.389 -8.192 1.00 92.94 95 HIS A N 1
ATOM 758 C CA . HIS A 1 95 ? 3.769 -7.766 -7.065 1.00 92.94 95 HIS A CA 1
ATOM 759 C C . HIS A 1 95 ? 4.759 -8.910 -7.377 1.00 92.94 95 HIS A C 1
ATOM 761 O O . HIS A 1 95 ? 5.708 -9.135 -6.622 1.00 92.94 95 HIS A O 1
ATOM 767 N N . LYS A 1 96 ? 4.551 -9.661 -8.469 1.00 93.31 96 LYS A N 1
ATOM 768 C CA . LYS A 1 96 ? 5.462 -10.723 -8.932 1.00 93.31 96 LYS A CA 1
ATOM 769 C C . LYS A 1 96 ? 6.621 -10.202 -9.780 1.00 93.31 96 LYS A C 1
ATOM 771 O O . LYS A 1 96 ? 7.565 -10.948 -10.023 1.00 93.31 96 LYS A O 1
ATOM 776 N N . ILE A 1 97 ? 6.548 -8.957 -10.244 1.00 93.31 97 ILE A N 1
ATOM 777 C CA . ILE A 1 97 ? 7.618 -8.320 -11.009 1.00 93.31 97 ILE A CA 1
ATOM 778 C C . ILE A 1 97 ? 8.843 -8.145 -10.088 1.00 93.31 97 ILE A C 1
ATOM 780 O O . ILE A 1 97 ? 8.682 -7.984 -8.868 1.00 93.31 97 ILE A O 1
ATOM 784 N N . PRO A 1 98 ? 10.076 -8.234 -10.623 1.00 90.94 98 PRO A N 1
ATOM 785 C CA . PRO A 1 98 ? 11.273 -7.913 -9.860 1.00 90.94 98 PRO A CA 1
ATOM 786 C C . PRO A 1 98 ? 11.194 -6.525 -9.225 1.00 90.94 98 PRO A C 1
ATOM 788 O O . PRO A 1 98 ? 10.643 -5.587 -9.798 1.00 90.94 98 PRO A O 1
ATOM 791 N N . SER A 1 99 ? 11.764 -6.403 -8.033 1.00 88.56 99 SER A N 1
ATOM 792 C CA . SER A 1 99 ? 11.857 -5.129 -7.338 1.00 88.56 99 SER A CA 1
ATOM 793 C C . SER A 1 99 ? 12.814 -4.200 -8.088 1.00 88.56 99 SER A C 1
ATOM 795 O O . SER A 1 99 ? 13.998 -4.505 -8.242 1.00 88.56 99 SER A O 1
ATOM 797 N N . TYR A 1 100 ? 12.310 -3.057 -8.552 1.00 88.69 100 TYR A N 1
ATOM 798 C CA . TYR A 1 100 ? 13.135 -1.988 -9.109 1.00 88.69 100 TYR A CA 1
ATOM 799 C C . TYR A 1 100 ? 13.261 -0.848 -8.100 1.00 88.69 100 TYR A C 1
ATOM 801 O O . TYR A 1 100 ? 12.257 -0.400 -7.544 1.00 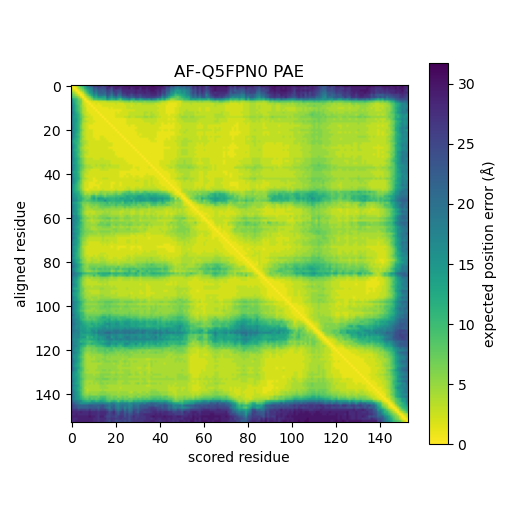88.69 100 TYR A O 1
ATOM 809 N N . ILE A 1 101 ? 14.500 -0.404 -7.888 1.00 85.75 101 ILE A N 1
ATOM 810 C CA . ILE A 1 101 ? 14.893 0.721 -7.032 1.00 85.75 101 ILE A CA 1
ATOM 811 C C . ILE A 1 101 ? 15.718 1.716 -7.859 1.00 85.75 101 ILE A C 1
ATOM 813 O O . ILE A 1 101 ? 16.087 1.418 -8.999 1.00 85.75 101 ILE A O 1
ATOM 817 N N . ASN A 1 102 ? 15.998 2.889 -7.297 1.00 84.75 102 ASN A N 1
ATOM 818 C CA . ASN A 1 102 ? 16.682 3.989 -7.982 1.00 84.75 102 ASN A CA 1
ATOM 819 C C . ASN A 1 102 ? 18.025 3.565 -8.605 1.00 84.75 102 ASN A C 1
ATOM 821 O O . ASN A 1 102 ? 18.323 3.915 -9.747 1.00 84.75 102 ASN A O 1
ATOM 825 N N . GLU A 1 103 ? 18.786 2.711 -7.926 1.00 85.31 103 GLU A N 1
ATOM 826 C CA . GLU A 1 103 ? 20.068 2.184 -8.395 1.00 85.31 103 GLU A CA 1
ATOM 827 C C . GLU A 1 103 ? 19.936 1.391 -9.704 1.00 85.31 103 GLU A C 1
ATOM 829 O O . GLU A 1 103 ? 20.800 1.491 -10.574 1.00 85.31 103 GLU A O 1
ATOM 834 N N . HIS A 1 104 ? 18.835 0.654 -9.898 1.00 88.31 104 HIS A N 1
ATOM 835 C CA . HIS A 1 104 ? 18.572 -0.078 -11.145 1.00 88.31 104 HIS A CA 1
ATOM 836 C C . HIS A 1 104 ? 18.267 0.853 -12.326 1.00 88.31 104 HIS A C 1
ATOM 838 O O . HIS A 1 104 ? 18.369 0.435 -13.479 1.00 88.31 104 HIS A O 1
ATOM 844 N N . LEU A 1 105 ? 17.891 2.100 -12.042 1.00 85.50 105 LEU A N 1
ATOM 845 C CA . LEU A 1 105 ? 17.626 3.142 -13.030 1.00 85.50 105 LEU A CA 1
ATOM 846 C C . LEU A 1 105 ? 18.819 4.084 -13.243 1.00 85.50 105 LEU A C 1
ATOM 848 O O . LEU A 1 105 ? 18.721 5.008 -14.046 1.00 85.50 105 LEU A O 1
ATOM 852 N N . GLY A 1 106 ? 19.941 3.861 -12.551 1.00 85.25 106 GLY A N 1
ATOM 853 C CA . GLY A 1 106 ? 21.093 4.767 -12.585 1.00 85.25 106 GLY A CA 1
ATOM 854 C C . GLY A 1 106 ? 20.868 6.076 -11.821 1.00 85.25 106 GLY A C 1
ATOM 855 O O . GLY A 1 106 ? 21.637 7.021 -11.986 1.00 85.25 106 GLY A O 1
ATOM 856 N N . GLU A 1 107 ? 19.835 6.137 -10.980 1.00 82.62 107 GLU A N 1
ATOM 857 C CA . GLU A 1 107 ? 19.483 7.308 -10.183 1.00 82.62 107 GLU A CA 1
ATOM 858 C C . GLU A 1 107 ? 20.269 7.288 -8.871 1.00 82.62 107 GLU A C 1
ATOM 860 O O . GLU A 1 107 ? 19.884 6.640 -7.898 1.00 82.62 107 GLU A O 1
ATOM 865 N N . LEU A 1 108 ? 21.406 7.983 -8.843 1.00 81.25 108 LEU A N 1
ATOM 866 C CA . LEU A 1 108 ? 22.249 8.080 -7.653 1.00 81.25 108 LEU A CA 1
ATOM 867 C C . LEU A 1 108 ? 21.928 9.347 -6.865 1.00 81.25 108 LEU A C 1
ATOM 869 O O . LEU A 1 108 ? 21.817 10.434 -7.428 1.00 81.25 108 LEU A O 1
ATOM 873 N N . SER A 1 109 ? 21.877 9.238 -5.537 1.00 76.75 109 SER A N 1
ATOM 874 C CA . SER A 1 109 ? 21.625 10.384 -4.651 1.00 76.75 109 SER A CA 1
ATOM 875 C C . SER A 1 109 ? 22.633 11.525 -4.830 1.00 76.75 109 SER A C 1
ATOM 877 O O . SER A 1 109 ? 22.265 12.685 -4.688 1.00 76.75 109 SER A O 1
ATOM 879 N N . ILE A 1 110 ? 23.883 11.217 -5.195 1.00 78.69 110 ILE A N 1
ATOM 880 C CA . ILE A 1 110 ? 24.941 12.212 -5.432 1.00 78.69 110 ILE A CA 1
ATOM 881 C C . ILE A 1 110 ? 24.756 13.009 -6.732 1.00 78.69 110 ILE A C 1
ATOM 883 O O . ILE A 1 110 ? 25.251 14.127 -6.839 1.00 78.69 110 ILE A O 1
ATOM 887 N N . THR A 1 111 ? 24.063 12.445 -7.724 1.00 75.31 111 THR A N 1
ATOM 888 C CA . THR A 1 111 ? 23.806 13.095 -9.020 1.00 75.31 111 THR A CA 1
ATOM 889 C C . THR A 1 111 ? 22.397 13.670 -9.118 1.00 75.31 111 THR A C 1
ATOM 891 O O . THR A 1 111 ? 22.092 14.384 -10.072 1.00 75.31 111 THR A O 1
ATOM 894 N N . ASN A 1 112 ? 21.527 13.348 -8.161 1.00 71.50 112 ASN A N 1
ATOM 895 C CA . ASN A 1 112 ? 20.126 13.722 -8.205 1.00 71.50 112 ASN A CA 1
ATOM 896 C C . ASN A 1 112 ? 19.920 15.116 -7.604 1.00 71.50 112 ASN A C 1
ATOM 898 O O . ASN A 1 112 ? 19.916 15.302 -6.389 1.00 71.50 112 ASN A O 1
ATOM 902 N N . ASN A 1 113 ? 19.731 16.106 -8.474 1.00 70.56 113 ASN A N 1
ATOM 903 C CA . ASN A 1 113 ? 19.528 17.501 -8.076 1.00 70.56 113 ASN A CA 1
ATOM 904 C C . ASN A 1 113 ? 18.059 17.825 -7.754 1.00 70.56 113 ASN A C 1
ATOM 9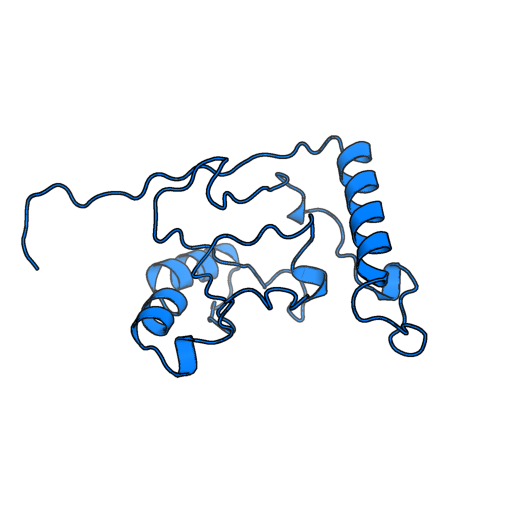06 O O . ASN A 1 113 ? 17.742 18.967 -7.418 1.00 70.56 113 ASN A O 1
ATOM 910 N N . SER A 1 114 ? 17.153 16.845 -7.866 1.00 72.19 114 SER A N 1
ATOM 911 C CA . SER A 1 114 ? 15.720 17.036 -7.663 1.00 72.19 114 SER A CA 1
ATOM 912 C C . SER A 1 114 ? 15.075 15.858 -6.924 1.00 72.19 114 SER A C 1
ATOM 914 O O . SER A 1 114 ? 15.153 14.717 -7.379 1.00 72.19 114 SER A O 1
ATOM 916 N N . PRO A 1 115 ? 14.309 16.111 -5.847 1.00 66.75 115 PRO A N 1
ATOM 917 C CA . PRO A 1 115 ? 13.570 15.061 -5.146 1.00 66.75 115 PRO A CA 1
ATOM 918 C C . PRO A 1 115 ? 12.506 14.349 -5.997 1.00 66.75 115 PRO A C 1
ATOM 920 O O . PRO A 1 115 ? 11.951 13.355 -5.543 1.00 66.75 115 PRO A O 1
ATOM 923 N N . ILE A 1 116 ? 12.170 14.867 -7.186 1.00 69.69 116 ILE A N 1
ATOM 924 C CA . ILE A 1 116 ? 11.013 14.417 -7.977 1.00 69.69 116 ILE A CA 1
ATOM 925 C C . ILE A 1 116 ? 11.414 13.898 -9.365 1.00 69.69 116 ILE A C 1
ATOM 927 O O . ILE A 1 116 ? 10.717 13.059 -9.922 1.00 69.69 116 ILE A O 1
ATOM 931 N N . GLU A 1 117 ? 12.516 14.363 -9.958 1.00 72.56 117 GLU A N 1
ATOM 932 C CA . GLU A 1 117 ? 12.796 14.066 -11.376 1.00 72.56 117 GLU A CA 1
ATOM 933 C C . GLU A 1 117 ? 12.980 12.575 -11.671 1.00 72.56 117 GLU A C 1
ATOM 935 O O . GLU A 1 117 ? 12.462 12.094 -12.681 1.00 72.56 117 GLU A O 1
ATOM 940 N N . HIS A 1 118 ? 13.604 11.836 -10.753 1.00 71.31 118 HIS A N 1
ATOM 941 C CA . HIS A 1 118 ? 13.811 10.392 -10.878 1.00 71.31 118 HIS A CA 1
ATOM 942 C C . HIS A 1 118 ? 12.502 9.586 -10.987 1.00 71.31 118 HIS A C 1
ATOM 944 O O . HIS A 1 118 ? 12.483 8.520 -11.609 1.00 71.31 118 HIS A O 1
ATOM 950 N N . TYR A 1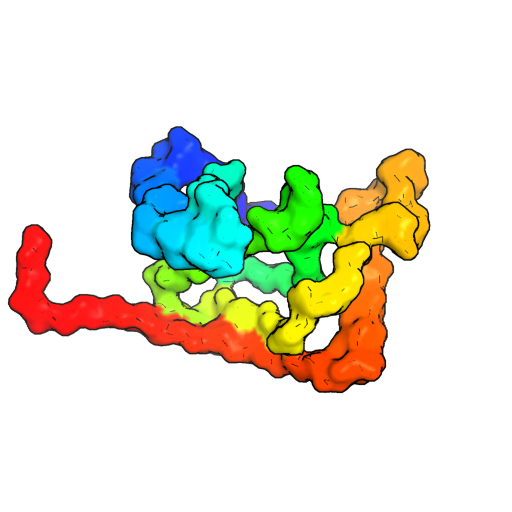 119 ? 11.378 10.101 -10.465 1.00 77.50 119 TYR A N 1
ATOM 951 C CA . TYR A 1 119 ? 10.080 9.423 -10.575 1.00 77.50 119 TYR A CA 1
ATOM 952 C C . TYR A 1 119 ? 9.647 9.238 -12.029 1.00 77.50 119 TYR A C 1
ATOM 954 O O . TYR A 1 119 ? 9.015 8.235 -12.345 1.00 77.50 119 TYR A O 1
ATOM 962 N N . LYS A 1 120 ? 10.038 10.134 -12.948 1.00 83.44 120 LYS A N 1
ATOM 963 C CA . LYS A 1 120 ? 9.692 9.996 -14.374 1.00 83.44 120 LYS A CA 1
ATOM 964 C C . LYS A 1 120 ? 10.278 8.728 -14.987 1.00 83.44 120 LYS A C 1
ATOM 966 O O . LYS A 1 120 ? 9.613 8.070 -15.791 1.00 83.44 120 LYS A O 1
ATOM 971 N N . ASN A 1 121 ? 11.506 8.381 -14.608 1.00 85.44 121 ASN A N 1
ATOM 972 C CA . ASN A 1 121 ? 12.174 7.174 -15.086 1.00 85.44 121 ASN A CA 1
ATOM 973 C C . ASN A 1 121 ? 11.511 5.927 -14.491 1.00 85.44 121 ASN A C 1
ATOM 975 O O . ASN A 1 121 ? 11.257 4.960 -15.212 1.00 85.44 121 ASN A O 1
ATOM 979 N N . TYR A 1 122 ? 11.125 5.995 -13.215 1.00 86.06 122 TYR A N 1
ATOM 980 C CA . TYR A 1 122 ? 10.374 4.939 -12.539 1.00 86.06 122 TYR A CA 1
ATOM 981 C C . TYR A 1 122 ? 8.998 4.696 -13.178 1.00 86.06 122 TYR A C 1
ATOM 983 O O . TYR A 1 122 ? 8.667 3.571 -13.548 1.00 86.06 122 TYR A O 1
ATOM 991 N N . GLU A 1 123 ? 8.218 5.753 -13.399 1.00 88.62 123 GLU A N 1
ATOM 992 C CA . GLU A 1 123 ? 6.919 5.687 -14.076 1.00 88.62 123 GLU A CA 1
ATOM 993 C C . GLU A 1 123 ? 7.036 5.149 -15.507 1.00 88.62 123 GLU A C 1
ATOM 995 O O . GLU A 1 123 ? 6.198 4.359 -15.950 1.00 88.62 123 GLU A O 1
ATOM 1000 N N . SER A 1 124 ? 8.071 5.569 -16.241 1.00 90.62 124 SER A N 1
ATOM 1001 C CA . SER A 1 124 ? 8.318 5.107 -17.612 1.00 90.62 124 SER A CA 1
ATOM 1002 C C . SER A 1 124 ? 8.622 3.613 -17.648 1.00 90.62 124 SER A C 1
ATOM 1004 O O . SER A 1 124 ? 8.062 2.897 -18.480 1.00 90.62 124 SER A O 1
ATOM 1006 N N . LEU A 1 125 ? 9.442 3.123 -16.712 1.00 90.88 125 LEU A N 1
ATOM 1007 C CA . LEU A 1 125 ? 9.703 1.695 -16.557 1.00 90.88 125 LEU A CA 1
ATOM 1008 C C . LEU A 1 125 ? 8.404 0.926 -16.292 1.00 90.88 125 LEU A C 1
ATOM 1010 O O . LEU A 1 125 ? 8.136 -0.060 -16.978 1.00 90.88 125 LEU A O 1
ATOM 1014 N N . TRP A 1 126 ? 7.574 1.379 -15.350 1.00 91.12 126 TRP A N 1
ATOM 1015 C CA . TRP A 1 126 ? 6.318 0.694 -15.044 1.00 91.12 126 TRP A CA 1
ATOM 1016 C C . TRP A 1 126 ? 5.369 0.643 -16.233 1.00 91.12 126 TRP A C 1
ATOM 1018 O O . TRP A 1 126 ? 4.801 -0.414 -16.497 1.00 91.12 126 TRP A O 1
ATOM 1028 N N . LYS A 1 127 ? 5.242 1.733 -16.999 1.00 92.19 127 LYS A N 1
ATOM 1029 C CA . LYS A 1 127 ? 4.431 1.743 -18.228 1.00 92.19 127 LYS A CA 1
ATOM 1030 C C . LYS A 1 127 ? 4.905 0.677 -19.218 1.00 92.19 127 LYS A C 1
ATOM 1032 O O . LYS A 1 127 ? 4.086 -0.088 -19.715 1.00 92.19 127 LYS A O 1
ATOM 1037 N N . ILE A 1 128 ? 6.217 0.581 -19.445 1.00 93.94 128 ILE A N 1
ATOM 1038 C CA . ILE A 1 128 ? 6.810 -0.432 -20.332 1.00 93.94 128 ILE A CA 1
ATOM 1039 C C . ILE A 1 128 ? 6.562 -1.850 -19.803 1.00 93.94 128 ILE A C 1
ATOM 1041 O O . ILE A 1 128 ? 6.261 -2.750 -20.582 1.00 93.94 128 ILE A O 1
ATOM 1045 N N . LEU A 1 129 ? 6.703 -2.072 -18.494 1.00 94.25 129 LEU A N 1
ATOM 1046 C CA . LEU A 1 129 ? 6.508 -3.391 -17.890 1.00 94.25 129 LEU A CA 1
ATOM 1047 C C . LEU A 1 129 ? 5.050 -3.846 -17.963 1.00 94.25 129 LEU A C 1
ATOM 1049 O O . LEU A 1 129 ? 4.805 -4.994 -18.320 1.00 94.25 129 LEU A O 1
ATOM 1053 N N . MET A 1 130 ? 4.094 -2.965 -17.657 1.00 94.69 130 MET A N 1
ATOM 1054 C CA . MET A 1 130 ? 2.668 -3.293 -17.739 1.00 94.69 130 MET A CA 1
ATOM 1055 C C . MET A 1 130 ? 2.249 -3.620 -19.174 1.00 94.69 130 MET A C 1
ATOM 1057 O O . MET A 1 130 ? 1.542 -4.603 -19.377 1.00 94.69 130 MET A O 1
ATOM 1061 N N . ASP A 1 131 ? 2.750 -2.862 -20.156 1.00 94.94 131 ASP A N 1
ATOM 1062 C CA . ASP A 1 131 ? 2.514 -3.116 -21.582 1.00 94.94 131 ASP A CA 1
ATOM 1063 C C . ASP A 1 131 ? 3.111 -4.461 -22.028 1.00 94.94 131 ASP A C 1
ATOM 1065 O O . ASP A 1 131 ? 2.405 -5.334 -22.528 1.00 94.94 131 ASP A O 1
ATOM 1069 N N . LYS A 1 132 ? 4.400 -4.699 -21.750 1.00 96.50 132 LYS A N 1
ATOM 1070 C CA . LYS A 1 132 ? 5.082 -5.944 -22.148 1.00 96.50 132 LYS A CA 1
ATOM 1071 C C . LYS A 1 132 ? 4.517 -7.203 -21.496 1.00 96.50 132 LYS A C 1
ATOM 1073 O O . LYS A 1 132 ? 4.647 -8.283 -22.069 1.00 96.50 132 LYS A O 1
ATOM 1078 N N . LEU A 1 133 ? 3.975 -7.085 -20.288 1.00 96.00 133 LEU A N 1
ATOM 1079 C CA . LEU A 1 133 ? 3.413 -8.206 -19.535 1.00 96.00 133 LEU A CA 1
ATOM 1080 C C . LEU A 1 133 ? 1.893 -8.345 -19.719 1.00 96.00 133 LEU A C 1
ATOM 1082 O O . LEU A 1 133 ? 1.314 -9.247 -19.116 1.00 96.00 133 LEU A O 1
ATOM 1086 N N . ASP A 1 134 ? 1.266 -7.473 -20.520 1.00 95.94 134 ASP A N 1
ATOM 1087 C CA . ASP A 1 134 ? -0.192 -7.368 -20.700 1.00 95.94 134 ASP A CA 1
ATOM 1088 C C . ASP A 1 134 ? -0.951 -7.343 -19.358 1.00 95.94 134 ASP A C 1
ATOM 1090 O O . ASP A 1 134 ? -1.962 -8.020 -19.150 1.00 95.94 134 ASP A O 1
ATOM 1094 N N . ILE A 1 135 ? -0.431 -6.576 -18.393 1.00 95.88 135 ILE A N 1
ATOM 1095 C CA . ILE A 1 135 ? -1.082 -6.390 -17.095 1.00 95.88 135 ILE A CA 1
ATOM 1096 C C . ILE A 1 135 ? -1.945 -5.140 -17.171 1.00 95.88 135 ILE A C 1
ATOM 1098 O O . ILE A 1 135 ? -1.462 -4.020 -17.341 1.00 95.88 135 ILE A O 1
ATOM 1102 N N . LYS A 1 136 ? -3.248 -5.339 -17.007 1.00 94.50 136 LYS A N 1
ATOM 1103 C CA . LYS A 1 136 ? -4.240 -4.272 -17.102 1.00 94.50 136 LYS A CA 1
ATOM 1104 C C . LYS A 1 136 ? -4.488 -3.646 -15.741 1.00 94.50 136 LYS A C 1
ATOM 1106 O O . LYS A 1 136 ? -4.412 -4.311 -14.713 1.00 94.50 136 LYS A O 1
ATOM 1111 N N . ARG A 1 137 ? -4.787 -2.353 -15.766 1.00 93.69 137 ARG A N 1
ATOM 1112 C CA . ARG A 1 137 ? -5.216 -1.604 -14.592 1.00 93.69 137 ARG A CA 1
ATOM 1113 C C . ARG A 1 137 ? -6.627 -2.030 -14.189 1.00 93.69 137 ARG A C 1
ATOM 1115 O O . ARG A 1 137 ? -7.501 -2.127 -15.049 1.00 93.69 137 ARG A O 1
ATOM 1122 N N . GLU A 1 138 ? -6.851 -2.166 -12.892 1.00 94.00 138 GLU A N 1
ATOM 1123 C CA . GLU A 1 138 ? -8.163 -2.269 -12.260 1.00 94.00 138 GLU A CA 1
ATOM 1124 C C . GLU A 1 138 ? -8.373 -1.115 -11.270 1.00 94.00 138 GLU A C 1
ATOM 1126 O O . GLU A 1 138 ? -7.414 -0.531 -10.760 1.00 94.00 138 GLU A O 1
ATOM 1131 N N . ILE A 1 139 ? -9.640 -0.776 -11.034 1.00 90.94 139 ILE A N 1
ATOM 1132 C CA . ILE A 1 139 ? -10.076 0.299 -10.138 1.00 90.94 139 ILE A CA 1
ATOM 1133 C C . ILE A 1 139 ? -10.829 -0.335 -8.968 1.00 90.94 139 ILE A C 1
ATOM 1135 O O . ILE A 1 139 ? -11.644 -1.239 -9.169 1.00 90.94 139 ILE A O 1
ATOM 1139 N N . LEU A 1 140 ? -10.546 0.111 -7.745 1.00 89.00 140 LEU A N 1
ATOM 1140 C CA . LEU A 1 140 ? -11.146 -0.424 -6.527 1.00 89.00 140 LEU A CA 1
ATOM 1141 C C . LEU A 1 140 ? -12.277 0.477 -6.018 1.00 89.00 140 LEU A C 1
ATOM 1143 O O . LEU A 1 140 ? -12.033 1.512 -5.399 1.00 89.00 140 LEU A O 1
ATOM 1147 N N . THR A 1 141 ? -13.520 0.051 -6.212 1.00 88.69 141 THR A N 1
ATOM 1148 C CA . THR A 1 141 ? -14.699 0.704 -5.624 1.00 88.69 141 THR A CA 1
ATOM 1149 C C . THR A 1 141 ? -15.147 -0.039 -4.368 1.00 88.69 141 THR A C 1
ATOM 1151 O O . THR A 1 141 ? -15.288 -1.264 -4.399 1.00 88.69 141 THR A O 1
ATOM 1154 N N . ILE A 1 142 ? -15.407 0.678 -3.275 1.00 86.56 142 ILE A N 1
ATOM 1155 C CA . ILE A 1 142 ? -15.813 0.098 -1.986 1.00 86.56 142 ILE A CA 1
ATOM 1156 C C . ILE A 1 142 ? -17.027 0.855 -1.460 1.00 86.56 142 ILE A C 1
ATOM 1158 O O . ILE A 1 142 ? -17.016 2.077 -1.365 1.00 86.56 142 ILE A O 1
ATOM 1162 N N . LYS A 1 143 ? -18.072 0.134 -1.053 1.00 84.06 143 LYS A N 1
ATOM 1163 C CA . LYS A 1 143 ? -19.143 0.705 -0.232 1.00 84.06 143 LYS A CA 1
ATOM 1164 C C . LYS A 1 143 ? -18.856 0.420 1.228 1.00 84.06 143 LYS A C 1
ATOM 1166 O O . LYS A 1 143 ? -18.546 -0.715 1.585 1.00 84.06 143 LYS A O 1
ATOM 1171 N N . LYS A 1 144 ? -18.941 1.448 2.068 1.00 76.00 144 LYS A N 1
ATOM 1172 C CA . LYS A 1 144 ? -18.792 1.278 3.507 1.00 76.00 144 LYS A CA 1
ATOM 1173 C C . LYS A 1 144 ? -19.986 0.480 4.014 1.00 76.00 144 LYS A C 1
ATOM 1175 O O . LYS A 1 144 ? -21.129 0.917 3.865 1.00 76.00 144 LYS A O 1
ATOM 1180 N N . ASP A 1 145 ? -19.725 -0.663 4.643 1.00 69.12 145 ASP A N 1
ATOM 1181 C CA . ASP A 1 145 ? -20.771 -1.390 5.355 1.00 69.12 145 ASP A CA 1
ATOM 1182 C C . ASP A 1 145 ? -21.338 -0.479 6.448 1.00 69.12 145 ASP A C 1
ATOM 1184 O O . ASP A 1 145 ? -20.646 -0.061 7.382 1.00 69.12 145 ASP A O 1
ATOM 1188 N N . ARG A 1 146 ? -22.615 -0.121 6.308 1.00 52.75 146 ARG A N 1
ATOM 1189 C CA . ARG A 1 146 ? -23.348 0.554 7.375 1.00 52.75 146 ARG A CA 1
ATOM 1190 C C . ARG A 1 146 ? -23.777 -0.531 8.355 1.00 52.75 146 ARG A C 1
ATOM 1192 O O . ARG A 1 146 ? -24.411 -1.489 7.910 1.00 52.75 146 ARG A O 1
ATOM 1199 N N . PRO A 1 147 ? -23.499 -0.410 9.666 1.00 48.03 147 PRO A N 1
ATOM 1200 C CA . PRO A 1 147 ? -24.164 -1.276 10.623 1.00 48.03 147 PRO A CA 1
ATOM 1201 C C . PRO A 1 147 ? -25.669 -1.131 10.395 1.00 48.03 147 PRO A C 1
ATOM 1203 O O . PRO A 1 147 ? -26.188 -0.012 10.335 1.00 48.03 147 PRO A O 1
ATOM 1206 N N . SER A 1 148 ? -26.357 -2.256 10.191 1.00 39.91 148 SER A N 1
ATOM 1207 C CA . SER A 1 148 ? -27.812 -2.276 10.088 1.00 39.91 148 SER A CA 1
ATOM 1208 C C . SER A 1 148 ? -28.364 -1.521 11.291 1.00 39.91 148 SER A C 1
ATOM 1210 O O . SER A 1 148 ? -28.060 -1.890 12.426 1.00 39.91 148 SER A O 1
ATOM 1212 N N . SER A 1 149 ? -29.116 -0.450 11.043 1.00 45.34 149 SER A N 1
ATOM 1213 C CA . SER A 1 149 ? -29.811 0.340 12.059 1.00 45.34 149 SER A CA 1
ATOM 1214 C C . SER A 1 149 ? -30.546 -0.603 13.013 1.00 45.34 149 SER A C 1
ATOM 1216 O O . SER A 1 149 ? -31.588 -1.148 12.648 1.00 45.34 149 SER A O 1
ATOM 1218 N N . GLY A 1 150 ? -29.966 -0.878 14.183 1.00 41.47 150 GLY A N 1
ATOM 1219 C CA . GLY A 1 150 ? -30.423 -2.026 14.957 1.00 41.47 150 GLY A CA 1
ATOM 1220 C C . GLY A 1 150 ? -29.943 -2.131 16.392 1.00 41.47 150 GLY A C 1
ATOM 1221 O O . GLY A 1 150 ? -30.761 -2.525 17.211 1.00 41.47 150 GLY A O 1
ATOM 1222 N N . HIS A 1 151 ? -28.702 -1.782 16.745 1.00 31.06 151 HIS A N 1
ATOM 1223 C CA . HIS A 1 151 ? -28.243 -1.865 18.141 1.00 31.06 151 HIS A CA 1
ATOM 1224 C C . HIS A 1 151 ? -27.369 -0.661 18.526 1.00 31.06 151 HIS A C 1
ATOM 1226 O O . HIS A 1 151 ? -26.423 -0.359 17.797 1.00 31.06 151 HIS A O 1
ATOM 1232 N N . PRO A 1 152 ? -27.682 0.035 19.636 1.00 39.09 152 PRO A N 1
ATOM 1233 C CA . PRO A 1 152 ? -26.837 1.092 20.168 1.00 39.09 152 PRO A CA 1
ATOM 1234 C C . PRO A 1 152 ? -25.611 0.483 20.860 1.00 39.09 152 PRO A C 1
ATOM 1236 O O . PRO A 1 152 ? -25.694 -0.592 21.457 1.00 39.09 152 PRO A O 1
ATOM 1239 N N . ILE A 1 153 ? -24.487 1.186 20.738 1.00 39.50 153 ILE A N 1
ATOM 1240 C CA . ILE A 1 153 ? -23.281 0.999 21.553 1.00 39.50 153 ILE A CA 1
ATOM 1241 C C . ILE A 1 153 ? -23.536 1.628 22.923 1.00 39.50 153 ILE A C 1
ATOM 1243 O O . ILE A 1 153 ? -24.173 2.710 22.938 1.00 39.50 153 ILE A O 1
#

Mean predicted aligned error: 7.42 Å

InterPro domains:
  IPR008775 Phytanoyl-CoA dioxygenase-like [PF05721] (27-103)

Foldseek 3Di:
DDDCPAPKDKPCLVVDVVQVCVQQPVVVQVVLCVVLVHRDDGDIDIDHPFADDDADADCLQVDADVVGDSDDDDDDDPAWDDPPGHWDKDWPPCSVDDDDYCVNQVNDPVPDPDPPPSVVSRNVVVVVVCVVVVTDIDTDGDHDDDDDPDDDD

Sequence (153 aa):
MEKNQGLRIQDAWVSNEDVKSIAANQTILDILSRVYGKKAFPFQSLNFPVGTQQHMHSDHAHFSSVPERFMCGVWVALEDVDEDNGTLEYWPKSHKIPSYINEHLGELSITNNSPIEHYKNYESLWKILMDKLDIKREILTIKKDRPSSGHPI

Secondary structure (DSSP, 8-state):
--------EETGGGT-HHHHHHHT-HHHHHHHHHHHTS-------EE-SS-----S--GGGTS--SSSS--------SS-B-TTTTPEEE-TTGGGSPP--GGGGT--TTT---TTTTHHHHHHHHHHHHHHTTPPPEEE-B---PPPS----

Radius of gyration: 18.12 Å; Cα contacts (8 Å, |Δi|>4): 131; chains: 1; bounding box: 55×47×44 Å

Organism: Gluconobacter oxydans (strain 621H) (NCBI:txid290633)